Protein AF-W0Q620-F1 (afdb_monomer)

Mean predicted aligned error: 7.43 Å

Radius of gyration: 16.46 Å; Cα contacts (8 Å, |Δi|>4): 11; chains: 1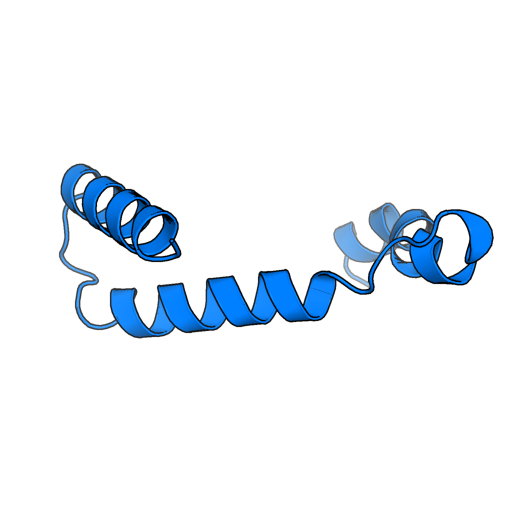; bounding box: 34×30×36 Å

Sequence (64 aa):
MLIGLKRSINYLFTYQAYPELNIAHTTNLVESFFRQMKVKLVPHQGLTDEHKMMFIKDFVCQKS

pLDDT: mean 85.37, std 10.25, range [42.94, 96.5]

Secondary structure (DSSP, 8-state):
--HHHHHHHHHHTHHHH-GGGT---THHHHHHHHHHHHHHHGGGTT--HHHHHHHHHHHHHT--

Solvent-accessible surface area (backbone atoms only — not comparable to full-atom values): 3995 Å² total; per-residue (Å²): 131,63,71,64,57,74,71,42,52,82,61,74,49,42,50,73,76,41,59,89,72,65,50,70,84,49,66,62,56,53,52,51,49,53,49,57,52,47,64,69,42,60,87,50,71,87,55,53,72,69,55,50,52,51,51,51,51,52,64,60,62,67,74,118

Foldseek 3Di:
DDPVCVVCVVVQCVCVVCVVVVPDPCVCVVVVLVVVLCVVCVVVPVDDPVVNVVSVVCSVVVPD

Structure (mmCIF, N/CA/C/O backbone):
data_AF-W0Q620-F1
#
_entry.id   AF-W0Q620-F1
#
loop_
_atom_site.group_PDB
_atom_site.id
_atom_site.type_symbol
_atom_site.label_atom_id
_atom_site.label_alt_id
_atom_site.label_comp_id
_atom_site.label_asym_id
_atom_site.label_entity_id
_atom_site.label_seq_id
_atom_site.pdbx_PDB_ins_code
_atom_site.Cartn_x
_atom_site.Cartn_y
_atom_site.Cartn_z
_atom_site.occupancy
_atom_site.B_iso_or_equiv
_atom_site.auth_seq_id
_atom_site.auth_comp_id
_atom_site.auth_asym_id
_atom_site.auth_atom_id
_atom_site.pdbx_PDB_model_num
ATOM 1 N N . MET A 1 1 ? -2.307 14.248 -21.980 1.00 56.19 1 MET A N 1
ATOM 2 C CA . MET A 1 1 ? -1.606 13.052 -21.451 1.00 56.19 1 MET A CA 1
ATOM 3 C C . MET A 1 1 ? -1.120 13.376 -20.044 1.00 56.19 1 MET A C 1
ATOM 5 O O . MET A 1 1 ? -0.445 14.385 -19.885 1.00 56.19 1 MET A O 1
ATOM 9 N N . LEU A 1 2 ? -1.535 12.612 -19.030 1.00 74.25 2 LEU A N 1
ATOM 10 C CA . LEU A 1 2 ? -1.269 12.911 -17.616 1.00 74.25 2 LEU A CA 1
ATOM 11 C C . LEU A 1 2 ? 0.243 12.873 -17.325 1.00 74.25 2 LEU A C 1
ATOM 13 O O . LEU A 1 2 ? 0.916 11.910 -17.689 1.00 74.25 2 LEU A O 1
ATOM 17 N N . ILE A 1 3 ? 0.773 13.908 -16.665 1.00 79.44 3 ILE A N 1
ATOM 18 C CA . ILE A 1 3 ? 2.209 14.088 -16.362 1.00 79.44 3 ILE A CA 1
ATOM 19 C C . ILE A 1 3 ? 2.807 12.862 -15.653 1.00 79.44 3 ILE A C 1
ATOM 21 O O . ILE A 1 3 ? 3.949 12.496 -15.920 1.00 79.44 3 ILE A O 1
ATOM 25 N N . GLY A 1 4 ? 2.024 12.193 -14.800 1.00 80.00 4 GLY A N 1
ATOM 26 C CA . GLY A 1 4 ? 2.437 10.965 -14.118 1.00 80.00 4 GLY A CA 1
ATOM 27 C C . GLY A 1 4 ? 2.782 9.829 -15.083 1.00 80.00 4 GLY A C 1
ATOM 28 O O . GLY A 1 4 ? 3.851 9.244 -14.960 1.00 80.00 4 GLY A O 1
ATOM 29 N N . LEU A 1 5 ? 1.943 9.587 -16.097 1.00 79.75 5 LEU A N 1
ATOM 30 C CA . LEU A 1 5 ? 2.156 8.508 -17.068 1.00 79.75 5 LEU A CA 1
ATOM 31 C C . LEU A 1 5 ? 3.407 8.750 -17.917 1.00 79.75 5 LEU A C 1
ATOM 33 O O . LEU A 1 5 ? 4.187 7.834 -18.137 1.00 79.75 5 LEU A O 1
ATOM 37 N N . LYS A 1 6 ? 3.641 9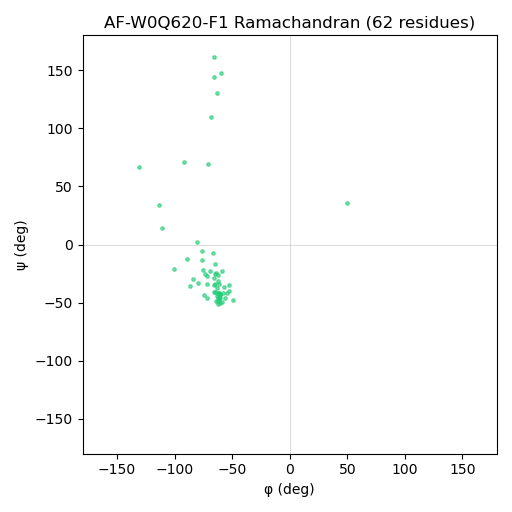.997 -18.348 1.00 85.19 6 LYS A N 1
ATOM 38 C CA . LYS A 1 6 ? 4.858 10.353 -19.098 1.00 85.19 6 LYS A CA 1
ATOM 39 C C . LYS A 1 6 ? 6.137 10.106 -18.292 1.00 85.19 6 LYS A C 1
ATOM 41 O O . LYS A 1 6 ? 7.149 9.749 -18.878 1.00 85.19 6 LYS A O 1
ATOM 46 N N . ARG A 1 7 ? 6.100 10.302 -16.968 1.00 85.06 7 ARG A N 1
ATOM 47 C CA . ARG A 1 7 ? 7.257 10.093 -16.079 1.00 85.06 7 ARG A CA 1
ATOM 48 C C . ARG A 1 7 ? 7.469 8.618 -15.736 1.00 85.06 7 ARG A C 1
ATOM 50 O O . ARG A 1 7 ? 8.613 8.207 -15.581 1.00 85.06 7 ARG A O 1
ATOM 57 N N . SER A 1 8 ? 6.397 7.831 -15.632 1.00 83.12 8 SER A N 1
ATOM 58 C CA . SER A 1 8 ? 6.477 6.406 -15.292 1.00 83.12 8 SER A CA 1
ATOM 59 C C . SER A 1 8 ? 6.626 5.476 -16.498 1.00 83.12 8 SER A C 1
ATOM 61 O O . SER A 1 8 ? 6.961 4.312 -16.301 1.00 83.12 8 SER A O 1
ATOM 63 N N . ILE A 1 9 ? 6.427 5.965 -17.729 1.00 84.94 9 ILE A N 1
ATOM 64 C CA . ILE A 1 9 ? 6.414 5.144 -18.954 1.00 84.94 9 ILE A CA 1
ATOM 65 C C . ILE A 1 9 ? 7.664 4.262 -19.106 1.00 84.94 9 ILE A C 1
ATOM 67 O O . ILE A 1 9 ? 7.545 3.095 -19.461 1.00 84.94 9 ILE A O 1
ATOM 71 N N . ASN A 1 10 ? 8.845 4.788 -18.760 1.00 83.31 10 ASN A N 1
ATOM 72 C CA . ASN A 1 10 ? 10.119 4.069 -18.872 1.00 83.31 10 ASN A CA 1
ATOM 73 C C . ASN A 1 10 ? 10.240 2.907 -17.872 1.00 83.31 10 ASN A C 1
ATOM 75 O O . ASN A 1 10 ? 11.005 1.978 -18.103 1.00 83.31 10 ASN A O 1
ATOM 79 N N . TYR A 1 11 ? 9.484 2.955 -16.773 1.00 84.00 11 TYR A N 1
ATOM 80 C CA . TYR A 1 11 ? 9.497 1.945 -15.713 1.00 84.00 11 TYR A CA 1
ATOM 81 C C . TYR A 1 11 ? 8.320 0.968 -15.814 1.00 84.00 11 TYR A C 1
ATOM 83 O O . TYR A 1 11 ? 8.373 -0.139 -15.286 1.00 84.00 11 TYR A O 1
ATOM 91 N N . LEU A 1 12 ? 7.243 1.361 -16.502 1.00 84.19 12 LEU A N 1
ATOM 92 C CA . LEU A 1 12 ? 5.997 0.595 -16.568 1.00 84.19 12 LEU A CA 1
ATOM 93 C C . LEU A 1 12 ? 6.185 -0.780 -17.229 1.00 84.19 12 LEU A C 1
ATOM 95 O O . LEU A 1 12 ? 5.511 -1.741 -16.868 1.00 84.19 12 LEU A O 1
ATOM 99 N N . PHE A 1 13 ? 7.122 -0.870 -18.174 1.00 84.50 13 PHE A N 1
ATOM 100 C CA . PHE A 1 13 ? 7.381 -2.069 -18.972 1.00 84.50 13 PHE A CA 1
ATOM 101 C C . PHE A 1 13 ? 8.722 -2.738 -18.645 1.00 84.50 13 PHE A C 1
ATOM 103 O O . PHE A 1 13 ? 9.165 -3.614 -19.382 1.00 84.50 13 PHE A O 1
ATOM 110 N N . THR A 1 14 ? 9.371 -2.375 -17.532 1.00 86.62 14 THR A N 1
ATOM 111 C CA . THR A 1 14 ? 10.655 -2.977 -17.127 1.00 86.62 14 THR A CA 1
ATOM 112 C C . THR A 1 14 ? 10.551 -4.497 -16.974 1.00 86.62 14 THR A C 1
ATOM 114 O O . THR A 1 14 ? 11.457 -5.209 -17.387 1.00 86.62 14 T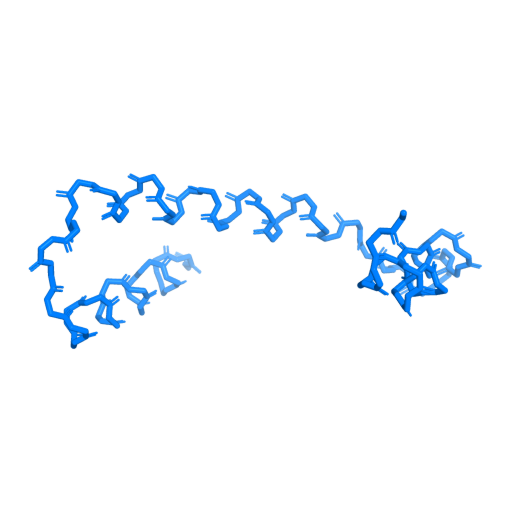HR A O 1
ATOM 117 N N . TYR A 1 15 ? 9.421 -5.013 -16.479 1.00 84.56 15 TYR A N 1
ATOM 118 C CA . TYR A 1 15 ? 9.194 -6.459 -16.372 1.00 84.56 15 TYR A CA 1
ATOM 119 C C . TYR A 1 15 ? 9.135 -7.176 -17.738 1.00 84.56 15 TYR A C 1
ATOM 121 O O . TYR A 1 15 ? 9.414 -8.367 -17.809 1.00 84.56 15 TYR A O 1
ATOM 129 N N . GLN A 1 16 ? 8.774 -6.466 -18.817 1.00 86.19 16 GLN A N 1
ATOM 130 C CA . GLN A 1 16 ? 8.769 -7.008 -20.184 1.00 86.19 16 GLN A CA 1
ATOM 131 C C . GLN A 1 16 ? 10.133 -6.864 -20.856 1.00 86.19 16 GLN A C 1
ATOM 133 O O . GLN A 1 16 ? 10.518 -7.725 -21.639 1.00 86.19 16 GLN A O 1
ATOM 138 N N . ALA A 1 17 ? 10.844 -5.771 -20.569 1.00 89.62 17 ALA A N 1
ATOM 139 C CA . ALA A 1 17 ? 12.157 -5.489 -21.139 1.00 89.62 17 ALA A CA 1
ATOM 140 C C . ALA A 1 17 ? 13.265 -6.401 -20.583 1.00 89.62 17 ALA A C 1
ATOM 142 O O . ALA A 1 17 ? 14.240 -6.642 -21.288 1.00 89.62 17 ALA A O 1
ATOM 143 N N . TYR A 1 18 ? 13.101 -6.906 -19.354 1.00 89.81 18 TYR A N 1
ATOM 144 C CA . TYR A 1 18 ? 14.091 -7.722 -18.642 1.00 89.81 18 TYR A CA 1
ATOM 145 C C . TYR A 1 18 ? 13.457 -9.006 -18.064 1.00 89.81 18 TYR A C 1
ATOM 147 O O . TYR A 1 18 ? 13.313 -9.135 -16.840 1.00 89.81 18 TYR A O 1
ATOM 155 N N . PRO A 1 19 ? 13.008 -9.952 -18.914 1.00 87.12 19 PRO A N 1
ATOM 156 C CA . PRO A 1 19 ? 12.346 -11.181 -18.465 1.00 87.12 19 PRO A CA 1
ATOM 157 C C . PRO A 1 19 ? 13.252 -12.079 -17.604 1.00 87.12 19 PRO A C 1
ATOM 159 O O . PRO A 1 19 ? 12.757 -12.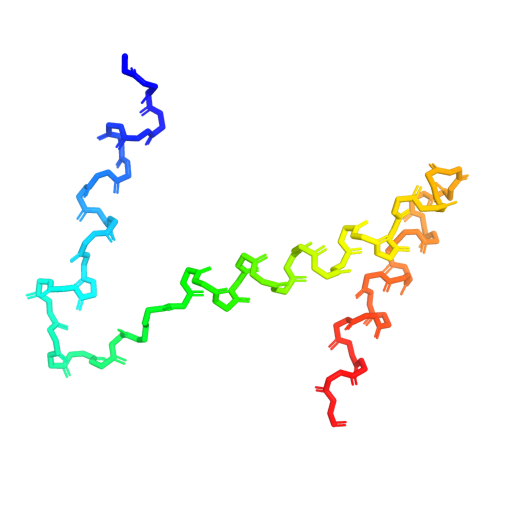812 -16.749 1.00 87.12 19 PRO A O 1
ATOM 162 N N . GLU A 1 20 ? 14.572 -11.999 -17.773 1.00 94.06 20 GLU A N 1
ATOM 163 C CA . GLU A 1 20 ? 15.573 -12.749 -17.007 1.00 94.06 20 GLU A CA 1
ATOM 164 C C . GLU A 1 20 ? 15.591 -12.399 -15.514 1.00 94.06 20 GLU A C 1
ATOM 166 O O . GLU A 1 20 ? 15.973 -13.226 -14.685 1.00 94.06 20 GLU A O 1
ATOM 171 N N . LEU A 1 21 ? 15.137 -11.193 -15.156 1.00 89.38 21 LEU A N 1
ATOM 172 C CA . LEU A 1 21 ? 15.032 -10.756 -13.765 1.00 89.38 21 LEU A CA 1
ATOM 173 C C . LEU A 1 21 ? 13.833 -11.386 -13.039 1.00 89.38 21 LEU A C 1
ATOM 175 O O . LEU A 1 21 ? 13.686 -11.185 -11.834 1.00 89.38 21 LEU A O 1
ATOM 179 N N . ASN A 1 22 ? 12.974 -12.137 -13.746 1.00 82.75 22 ASN A N 1
ATOM 180 C CA . ASN A 1 22 ? 11.772 -12.784 -13.207 1.00 82.75 22 ASN A CA 1
ATOM 181 C C . ASN A 1 22 ? 10.884 -11.826 -12.389 1.00 82.75 22 ASN A C 1
ATOM 183 O O . ASN A 1 22 ? 10.268 -12.211 -11.390 1.00 82.75 22 ASN A O 1
ATOM 187 N N . ILE A 1 23 ? 10.808 -10.559 -12.809 1.00 83.19 23 ILE A N 1
ATOM 188 C CA . ILE A 1 23 ? 9.941 -9.567 -12.174 1.00 83.19 23 ILE A CA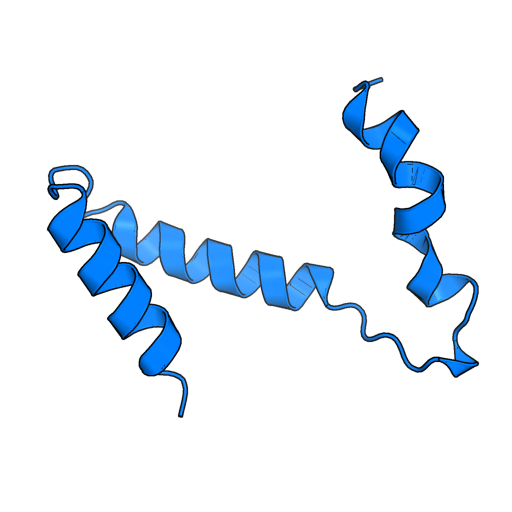 1
ATOM 189 C C . ILE A 1 23 ? 8.499 -9.970 -12.473 1.00 83.19 23 ILE A C 1
ATOM 191 O O . ILE A 1 23 ? 8.030 -9.883 -13.608 1.00 83.19 23 ILE A O 1
ATOM 195 N N . ALA A 1 24 ? 7.784 -10.424 -11.447 1.00 73.00 24 ALA A N 1
ATOM 196 C CA . ALA A 1 24 ? 6.382 -10.779 -11.589 1.00 73.00 24 ALA A CA 1
ATOM 197 C C . ALA A 1 24 ? 5.557 -9.566 -12.056 1.00 73.00 24 ALA A C 1
ATOM 199 O O . ALA A 1 24 ? 5.824 -8.426 -11.669 1.00 73.00 24 ALA A O 1
ATOM 200 N N . HIS A 1 25 ? 4.499 -9.816 -12.834 1.00 73.81 25 HIS A N 1
ATOM 201 C CA . HIS A 1 25 ? 3.488 -8.809 -13.164 1.00 73.81 25 HIS A CA 1
ATOM 202 C C . HIS A 1 25 ? 2.628 -8.500 -11.921 1.00 73.81 25 HIS A C 1
ATOM 204 O O . HIS A 1 25 ? 1.463 -8.892 -11.809 1.00 73.81 25 HIS A O 1
ATOM 210 N N . THR A 1 26 ? 3.243 -7.851 -10.931 1.00 69.56 26 THR A N 1
ATOM 211 C CA . THR A 1 26 ? 2.688 -7.625 -9.590 1.00 69.56 26 THR A CA 1
ATOM 212 C C . THR A 1 26 ? 1.634 -6.531 -9.556 1.00 69.56 26 THR A C 1
ATOM 214 O O . THR A 1 26 ? 0.883 -6.471 -8.585 1.00 69.56 26 THR A O 1
ATOM 217 N N . THR A 1 27 ? 1.508 -5.726 -10.617 1.00 74.50 27 THR A N 1
ATOM 218 C CA . THR A 1 27 ? 0.473 -4.692 -10.755 1.00 74.50 27 THR A CA 1
ATOM 219 C C . THR A 1 27 ? -0.907 -5.261 -10.435 1.00 74.50 27 THR A C 1
ATOM 221 O O . THR A 1 27 ? -1.601 -4.742 -9.568 1.00 74.50 27 THR A O 1
ATOM 224 N N . ASN A 1 28 ? -1.247 -6.419 -11.008 1.00 75.94 28 ASN A N 1
ATOM 225 C CA . ASN A 1 28 ? -2.544 -7.063 -10.790 1.00 75.94 28 ASN A CA 1
ATOM 226 C C . ASN A 1 28 ? -2.739 -7.540 -9.341 1.00 75.94 28 ASN A C 1
ATOM 228 O O . ASN A 1 28 ? -3.852 -7.498 -8.818 1.00 75.94 28 ASN A O 1
ATOM 232 N N . LEU A 1 29 ? -1.674 -7.999 -8.677 1.00 81.06 29 LEU A N 1
ATOM 233 C CA . LEU A 1 29 ? -1.735 -8.457 -7.285 1.00 81.06 29 LEU A CA 1
ATOM 234 C C . LEU A 1 29 ? -1.918 -7.281 -6.327 1.00 81.06 29 LEU A C 1
ATOM 236 O O . LEU A 1 29 ? -2.775 -7.331 -5.444 1.00 81.06 29 LEU A O 1
ATOM 240 N N . VAL A 1 30 ? -1.146 -6.216 -6.536 1.00 85.25 30 VAL A N 1
ATOM 241 C CA . VAL A 1 30 ? -1.204 -4.985 -5.746 1.00 85.25 30 VAL A CA 1
ATOM 242 C C . VAL A 1 30 ? -2.567 -4.315 -5.922 1.00 85.25 30 VAL A C 1
ATOM 244 O O . VAL A 1 30 ? -3.245 -4.020 -4.937 1.00 85.25 30 VAL A O 1
ATOM 247 N N . GLU A 1 31 ? -3.031 -4.153 -7.162 1.00 86.69 31 GLU A N 1
ATOM 248 C CA . GLU A 1 31 ? -4.352 -3.593 -7.460 1.00 86.69 31 GLU A CA 1
ATOM 249 C C . GLU A 1 31 ? -5.486 -4.441 -6.875 1.00 86.69 31 GLU A C 1
ATOM 251 O O . GLU A 1 31 ? -6.391 -3.898 -6.234 1.00 86.69 31 GLU A O 1
ATOM 256 N N . SER A 1 32 ? -5.426 -5.769 -7.027 1.00 87.44 32 SER A N 1
ATOM 257 C CA . SER A 1 32 ? -6.420 -6.686 -6.456 1.00 87.44 32 SER A CA 1
ATOM 258 C C . SER A 1 32 ? -6.459 -6.613 -4.927 1.00 87.44 32 SER A C 1
ATOM 260 O O . SER A 1 32 ? -7.545 -6.583 -4.337 1.00 87.44 32 SER A O 1
ATOM 262 N N . PHE A 1 33 ? -5.298 -6.528 -4.272 1.00 91.25 33 PHE A N 1
ATOM 263 C CA . PHE A 1 33 ? -5.197 -6.373 -2.821 1.00 91.25 33 PHE A CA 1
ATOM 264 C C . PHE A 1 33 ? -5.830 -5.058 -2.351 1.00 91.25 33 PHE A C 1
ATOM 266 O O . PHE A 1 33 ? -6.721 -5.064 -1.495 1.00 91.25 33 PHE A O 1
ATOM 273 N N . PHE A 1 34 ? -5.448 -3.932 -2.961 1.00 90.75 34 PHE A N 1
ATOM 274 C CA . PHE A 1 34 ? -5.999 -2.623 -2.607 1.00 90.75 34 PHE A CA 1
ATOM 275 C C . PHE A 1 34 ? -7.494 -2.511 -2.916 1.00 90.75 34 PHE A C 1
ATOM 277 O O . PHE A 1 34 ? -8.224 -1.862 -2.164 1.00 90.75 34 PHE A O 1
ATOM 284 N N . ARG A 1 35 ? -7.979 -3.160 -3.981 1.00 92.69 35 ARG A N 1
ATOM 285 C CA . ARG A 1 35 ? -9.413 -3.251 -4.281 1.00 92.69 35 ARG A CA 1
ATOM 286 C C . ARG A 1 35 ? -10.166 -3.947 -3.150 1.00 92.69 35 ARG A C 1
ATOM 288 O O . ARG A 1 35 ? -11.157 -3.405 -2.668 1.00 92.69 35 ARG A O 1
ATOM 295 N N . GLN A 1 36 ? -9.692 -5.110 -2.706 1.00 93.25 36 GLN A N 1
ATOM 296 C CA . GLN A 1 36 ? -10.313 -5.856 -1.606 1.00 93.25 36 GLN A CA 1
ATOM 297 C C . GLN A 1 36 ? -10.316 -5.050 -0.302 1.00 93.25 36 GLN A C 1
ATOM 299 O O . GLN A 1 36 ? -11.334 -4.999 0.387 1.00 93.25 36 GLN A O 1
ATOM 304 N N . MET A 1 37 ? -9.209 -4.371 0.002 1.00 92.81 37 MET A N 1
ATOM 305 C CA . MET A 1 37 ? -9.096 -3.525 1.190 1.00 92.81 37 MET A CA 1
ATOM 306 C C . MET A 1 37 ? -10.101 -2.371 1.159 1.00 92.81 37 MET A C 1
ATOM 308 O O . MET A 1 37 ? -10.844 -2.169 2.117 1.00 92.81 37 MET A O 1
ATOM 312 N N . LYS A 1 38 ? -10.177 -1.642 0.036 1.00 91.06 38 LYS A N 1
ATOM 313 C CA . LYS A 1 38 ? -11.108 -0.517 -0.132 1.00 91.06 38 LYS A CA 1
ATOM 314 C C . LYS A 1 38 ? -12.562 -0.959 -0.004 1.00 91.06 38 LYS A C 1
ATOM 316 O O . LYS A 1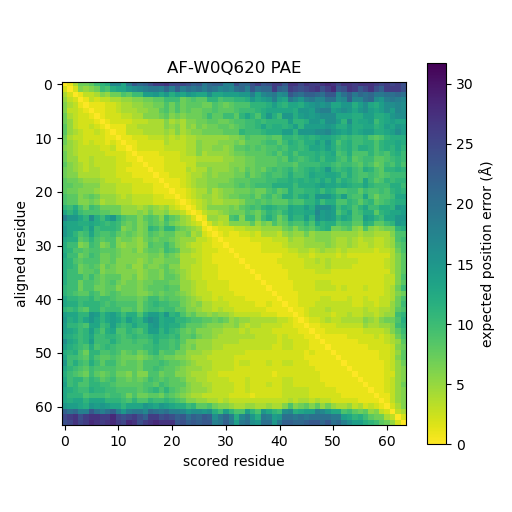 38 ? -13.320 -0.295 0.690 1.00 91.06 38 LYS A O 1
ATOM 321 N N . VAL A 1 39 ? -12.941 -2.083 -0.617 1.00 94.12 39 VAL A N 1
ATOM 322 C CA . VAL A 1 39 ? -14.309 -2.623 -0.519 1.00 94.12 39 VAL A CA 1
ATOM 323 C C . VAL A 1 39 ? -14.701 -2.885 0.934 1.00 94.12 39 VAL A C 1
ATOM 325 O O . VAL A 1 39 ? -15.812 -2.545 1.326 1.00 94.12 39 VAL A O 1
ATOM 328 N N . LYS A 1 40 ? -13.789 -3.434 1.744 1.00 92.12 40 LYS A N 1
ATOM 329 C CA . LYS A 1 40 ? -14.044 -3.663 3.171 1.00 92.12 40 LYS A CA 1
ATOM 330 C C . LYS A 1 40 ? -14.016 -2.374 4.007 1.00 92.12 40 LYS A C 1
ATOM 332 O O . LYS A 1 40 ? -14.672 -2.329 5.036 1.00 92.12 40 LYS A O 1
ATOM 337 N N . LEU A 1 41 ? -13.301 -1.332 3.574 1.00 91.25 41 LEU A N 1
ATOM 338 C CA . LEU A 1 41 ? -13.206 -0.052 4.290 1.00 91.25 41 LEU A CA 1
ATOM 339 C C . LEU A 1 41 ? -14.376 0.907 3.991 1.00 91.25 41 LEU A C 1
ATOM 341 O O . LEU A 1 41 ? -14.749 1.703 4.848 1.00 91.25 41 LEU A O 1
ATOM 345 N N . VAL A 1 42 ? -14.969 0.838 2.793 1.00 91.94 42 VAL A N 1
ATOM 346 C CA . VAL A 1 42 ? -16.058 1.728 2.333 1.00 91.94 42 VAL A CA 1
ATOM 347 C C . VAL A 1 42 ? -17.274 1.772 3.274 1.00 91.94 42 VAL A C 1
ATOM 349 O O . VAL A 1 42 ? -17.772 2.875 3.499 1.00 91.94 42 VAL A O 1
ATOM 352 N N . PRO A 1 43 ? -17.752 0.656 3.857 1.00 93.56 43 PRO A N 1
ATOM 353 C CA . PRO A 1 43 ? -18.834 0.684 4.846 1.00 93.56 43 PRO A CA 1
ATOM 354 C C . PRO A 1 43 ? -18.470 1.416 6.148 1.00 93.56 43 PRO A C 1
ATOM 356 O O . PRO A 1 43 ? -19.351 1.797 6.911 1.00 93.56 43 PRO A O 1
ATOM 359 N N . HIS A 1 44 ? -17.177 1.631 6.401 1.00 90.62 44 HIS A N 1
ATOM 360 C CA . HIS A 1 44 ? -16.626 2.178 7.640 1.00 90.62 44 HIS A CA 1
ATOM 361 C C . HIS A 1 44 ? -15.981 3.562 7.436 1.00 90.62 44 HIS A C 1
ATOM 363 O O . HIS A 1 44 ? -15.005 3.913 8.096 1.00 90.62 44 HIS A O 1
ATOM 369 N N . GLN A 1 45 ? -16.525 4.381 6.529 1.00 87.62 45 GLN A N 1
ATOM 370 C CA . GLN A 1 45 ? -15.992 5.722 6.230 1.00 87.62 45 GLN A CA 1
ATOM 371 C C . GLN A 1 45 ? -15.954 6.674 7.439 1.00 87.62 45 GLN A C 1
ATOM 373 O O . GLN A 1 45 ? -15.146 7.598 7.447 1.00 87.62 45 GLN A O 1
ATOM 378 N N . GLY A 1 46 ? -16.781 6.432 8.463 1.00 93.69 46 GLY A N 1
ATOM 379 C CA . GLY A 1 46 ? -16.817 7.216 9.703 1.00 93.69 46 GLY A CA 1
ATOM 380 C C . GLY A 1 46 ? -15.740 6.866 10.737 1.00 93.69 46 GLY A C 1
ATOM 381 O O . GLY A 1 46 ? -15.757 7.432 11.826 1.00 93.69 46 GLY A O 1
ATOM 382 N N . LEU A 1 47 ? -14.829 5.928 10.448 1.00 94.88 47 LEU A N 1
ATOM 383 C CA . LEU A 1 47 ? -13.746 5.591 11.374 1.00 94.88 47 LEU A CA 1
ATOM 384 C C . LEU A 1 47 ? -12.773 6.758 11.555 1.00 94.88 47 LEU A C 1
ATOM 386 O O . LEU A 1 47 ? -12.425 7.458 10.599 1.00 94.88 47 LEU A O 1
ATOM 390 N N . THR A 1 48 ? -12.271 6.902 12.781 1.00 96.50 48 THR A N 1
ATOM 391 C CA . THR A 1 48 ? -11.113 7.757 13.053 1.00 96.50 48 THR A CA 1
ATOM 392 C C . THR A 1 48 ? -9.873 7.190 12.369 1.00 96.50 48 THR A C 1
ATOM 394 O O . THR A 1 48 ? -9.826 6.011 11.995 1.00 96.50 48 THR A O 1
ATOM 397 N N . ASP A 1 49 ? -8.849 8.018 12.198 1.00 93.75 49 ASP A N 1
ATOM 398 C CA . ASP A 1 49 ? -7.630 7.584 11.521 1.00 93.75 49 ASP A CA 1
ATOM 399 C C . ASP A 1 49 ? -6.880 6.504 12.318 1.00 93.75 49 ASP A C 1
ATOM 401 O O . ASP A 1 49 ? -6.295 5.603 11.709 1.00 93.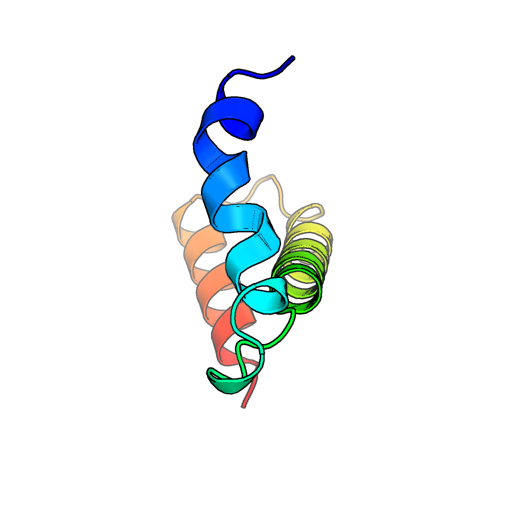75 49 ASP A O 1
ATOM 405 N N . GLU A 1 50 ? -6.994 6.487 13.654 1.00 96.38 50 GLU A N 1
ATOM 406 C CA . GLU A 1 50 ? -6.456 5.394 14.474 1.00 96.38 50 GLU A CA 1
ATOM 407 C C . GLU A 1 50 ? -7.132 4.056 14.144 1.00 96.38 50 GLU A C 1
ATOM 409 O O . GLU A 1 50 ? -6.457 3.043 13.938 1.00 96.38 50 GLU A O 1
ATOM 414 N N . HIS A 1 51 ? -8.462 4.043 14.031 1.00 95.00 51 HIS A N 1
ATOM 415 C CA . HIS A 1 51 ? -9.207 2.824 13.724 1.00 95.00 51 HIS A CA 1
ATOM 416 C C . HIS A 1 51 ? -9.014 2.369 12.273 1.00 95.00 51 HIS A C 1
ATOM 418 O O . HIS A 1 51 ? -8.945 1.165 12.021 1.00 95.00 51 HIS A O 1
ATOM 424 N N . LYS A 1 52 ? -8.856 3.297 11.317 1.00 93.12 52 LYS A N 1
ATOM 425 C CA . LYS A 1 52 ? -8.451 2.945 9.943 1.00 93.12 52 LYS A CA 1
ATOM 426 C C . LYS A 1 52 ? -7.075 2.284 9.932 1.00 93.12 52 LYS A C 1
ATOM 428 O O . LYS A 1 52 ? -6.886 1.299 9.223 1.00 93.12 52 LYS A O 1
ATOM 433 N N . MET A 1 53 ? -6.126 2.789 10.722 1.00 92.75 53 MET A N 1
ATOM 434 C CA . MET A 1 53 ? -4.790 2.200 10.824 1.00 92.75 53 MET A CA 1
ATOM 435 C C . MET A 1 53 ? -4.836 0.793 11.435 1.00 92.75 53 MET A C 1
ATOM 437 O O . MET A 1 53 ? -4.159 -0.105 10.938 1.00 92.75 53 MET A O 1
ATOM 441 N N . MET A 1 54 ? -5.655 0.577 12.468 1.00 93.31 54 MET A N 1
ATOM 442 C CA . MET A 1 54 ? -5.874 -0.753 13.049 1.00 93.31 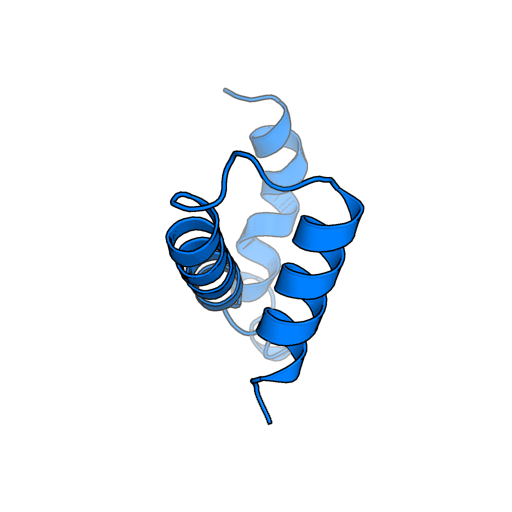54 MET A CA 1
ATOM 443 C C . MET A 1 54 ? -6.487 -1.718 12.026 1.00 93.31 54 MET A C 1
ATOM 445 O O . MET A 1 54 ? -5.946 -2.796 11.810 1.00 93.31 54 MET A O 1
ATOM 449 N N . PHE A 1 55 ? -7.524 -1.284 11.302 1.00 92.62 55 PHE A N 1
ATOM 450 C CA . PHE A 1 55 ? -8.115 -2.064 10.215 1.00 92.62 55 PHE A CA 1
ATOM 451 C C . PHE A 1 55 ? -7.082 -2.447 9.145 1.00 92.62 55 PHE A C 1
ATOM 453 O O . PHE A 1 55 ? -7.045 -3.595 8.710 1.00 92.62 55 PHE A O 1
ATOM 460 N N . ILE A 1 56 ? -6.242 -1.501 8.706 1.00 91.25 56 ILE A N 1
ATOM 461 C CA . ILE A 1 56 ? -5.208 -1.763 7.692 1.00 91.25 56 ILE A CA 1
ATOM 462 C C . ILE A 1 56 ? -4.191 -2.779 8.220 1.00 91.25 56 ILE A C 1
ATOM 464 O O . ILE A 1 56 ? -3.841 -3.707 7.492 1.00 91.25 56 ILE A O 1
ATOM 468 N N . LYS A 1 57 ? -3.742 -2.635 9.475 1.00 92.19 57 LYS A N 1
ATOM 469 C CA . LYS A 1 57 ? -2.829 -3.593 10.117 1.00 92.19 57 LYS A CA 1
ATOM 470 C C . LYS A 1 57 ? -3.434 -4.992 10.149 1.00 92.19 57 LYS A C 1
ATOM 472 O O . LYS A 1 57 ? -2.797 -5.924 9.671 1.00 92.19 57 LYS A O 1
ATOM 477 N N . ASP A 1 58 ? -4.674 -5.123 10.608 1.00 91.50 58 ASP A N 1
ATOM 478 C CA . ASP A 1 58 ? -5.365 -6.412 10.664 1.00 91.50 58 ASP A CA 1
ATOM 479 C C . ASP A 1 58 ? -5.576 -6.999 9.263 1.00 91.50 58 ASP A C 1
ATOM 481 O O . ASP A 1 58 ? -5.344 -8.184 9.042 1.00 91.50 58 ASP A O 1
ATOM 485 N N . PHE A 1 59 ? -5.958 -6.175 8.285 1.00 91.19 59 PHE A N 1
ATOM 486 C CA . PHE A 1 59 ? -6.168 -6.607 6.903 1.00 91.19 59 PHE A CA 1
ATOM 487 C C . PHE A 1 59 ? -4.878 -7.125 6.247 1.00 91.19 59 PHE A C 1
ATOM 489 O O . PHE A 1 59 ? -4.923 -8.088 5.479 1.00 91.19 59 PHE A O 1
ATOM 496 N N . VAL A 1 60 ? -3.734 -6.498 6.539 1.00 89.44 60 VAL A N 1
ATOM 497 C CA . VAL A 1 60 ? -2.415 -6.929 6.050 1.00 89.44 60 VAL 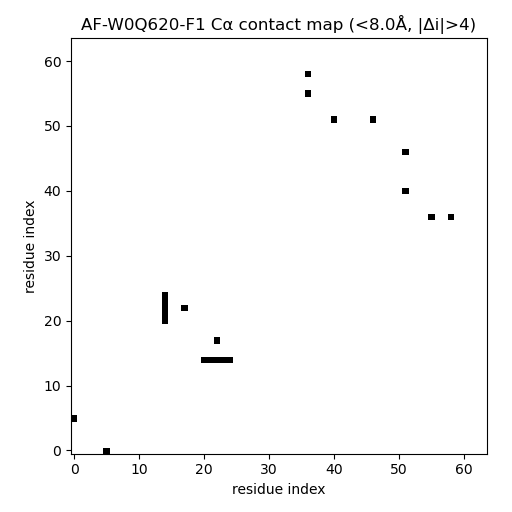A CA 1
ATOM 498 C C . VAL A 1 60 ? -1.942 -8.183 6.797 1.00 89.44 60 VAL A C 1
ATOM 500 O O . VAL A 1 60 ? -1.469 -9.121 6.159 1.00 89.44 60 VAL A O 1
ATOM 503 N N . CYS A 1 61 ? -2.102 -8.231 8.123 1.00 84.94 61 CYS A N 1
ATOM 504 C CA . CYS A 1 61 ? -1.646 -9.339 8.968 1.00 84.94 61 CYS A CA 1
ATOM 505 C C . CYS A 1 61 ? -2.517 -10.603 8.877 1.00 84.94 61 CYS A C 1
ATOM 507 O O . CYS A 1 61 ? -2.015 -11.688 9.147 1.00 84.94 61 CYS A O 1
ATOM 509 N N . GLN A 1 62 ? -3.782 -10.508 8.451 1.00 68.06 62 GLN A N 1
ATOM 510 C CA . GLN A 1 62 ? -4.653 -11.675 8.219 1.00 68.06 62 GLN A CA 1
ATOM 511 C C . GLN A 1 62 ? -4.195 -12.575 7.057 1.00 68.06 62 GLN A C 1
ATOM 513 O O . GLN A 1 62 ? -4.767 -13.643 6.854 1.00 68.06 62 GLN A O 1
ATOM 518 N N . LYS A 1 63 ? -3.183 -12.171 6.279 1.00 52.41 63 LYS A N 1
ATOM 519 C CA . LYS A 1 63 ? -2.535 -13.030 5.281 1.00 52.41 63 LYS A CA 1
ATOM 520 C C . LYS A 1 63 ? -1.322 -13.752 5.889 1.00 52.41 63 LYS A C 1
ATOM 522 O O . LYS A 1 63 ? -0.184 -13.434 5.554 1.00 52.41 63 LYS A O 1
ATOM 527 N N . SER A 1 64 ? -1.575 -14.721 6.767 1.00 42.94 64 SER A N 1
ATOM 528 C CA . SER A 1 64 ? -0.654 -15.818 7.116 1.00 42.94 64 SER A CA 1
ATOM 529 C C . SER A 1 64 ? -1.415 -17.131 7.074 1.00 42.94 64 SER A C 1
ATOM 531 O O . SER A 1 64 ? -2.525 -17.161 7.647 1.00 42.94 64 SER A O 1
#